Protein AF-A0A3F2RFB5-F1 (afdb_monomer)

Mean predicted aligned error: 4.24 Å

Radius of gyration: 14.28 Å; Cα contacts (8 Å, |Δi|>4): 228; chains: 1; bounding box: 37×28×42 Å

Secondary structure (DSSP, 8-state):
---EEEEEEEEE-SSEEEEEEEEEETT--PPTTSPPP-EEEEEEEEEGGGSS-HHHHHHHHHHHTT-TT---SEEEEEESS-EETTEEE-TTSTTPPEEEHHHHHHHH--SEEEEE-

Structure (mmCIF, N/CA/C/O backbone):
data_AF-A0A3F2RFB5-F1
#
_entry.id   AF-A0A3F2RFB5-F1
#
loop_
_atom_site.group_PDB
_atom_site.id
_atom_site.type_symbol
_atom_site.label_atom_id
_atom_site.label_alt_id
_atom_site.label_comp_id
_atom_site.label_asym_id
_atom_site.label_entity_id
_atom_site.label_seq_id
_atom_site.pdbx_PDB_ins_code
_atom_site.Cartn_x
_atom_site.Cartn_y
_atom_site.Cartn_z
_atom_site.occupancy
_atom_site.B_iso_or_equiv
_atom_site.auth_seq_id
_atom_site.auth_comp_id
_atom_site.auth_asym_id
_atom_site.auth_atom_id
_atom_site.pdbx_PDB_model_num
ATOM 1 N N . MET A 1 1 ? -10.143 1.933 26.094 1.00 55.38 1 MET A N 1
ATOM 2 C CA . MET A 1 1 ? -9.697 2.617 24.860 1.00 55.38 1 MET A CA 1
ATOM 3 C C . MET A 1 1 ? -10.679 2.251 23.764 1.00 55.38 1 MET A C 1
ATOM 5 O O . MET A 1 1 ? -11.124 1.109 23.761 1.00 55.38 1 MET A O 1
ATOM 9 N N . ALA A 1 2 ? -11.076 3.193 22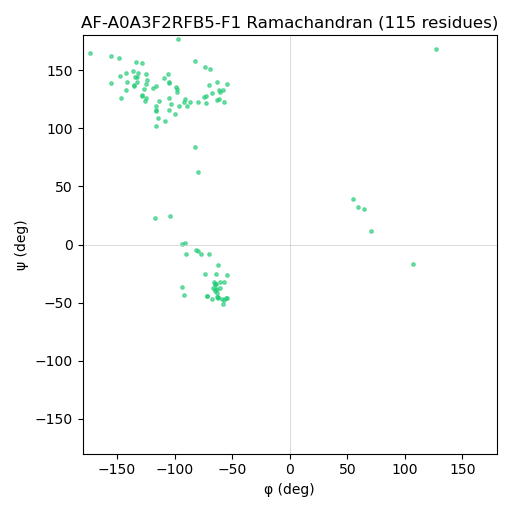.908 1.00 69.19 2 ALA A N 1
ATOM 10 C CA . ALA A 1 2 ? -11.879 2.850 21.735 1.00 69.19 2 ALA A CA 1
ATOM 11 C C . ALA A 1 2 ? -11.056 1.930 20.818 1.00 69.19 2 ALA A C 1
ATOM 13 O O . ALA A 1 2 ? -9.849 2.131 20.690 1.00 69.19 2 ALA A O 1
ATOM 14 N N . SER A 1 3 ? -11.680 0.910 20.234 1.00 89.38 3 SER A N 1
ATOM 15 C CA . SER A 1 3 ? -11.008 0.019 19.290 1.00 89.38 3 SER A CA 1
ATOM 16 C C . SER A 1 3 ? -10.708 0.760 17.985 1.00 89.38 3 SER A C 1
ATOM 18 O O . SER A 1 3 ? -11.542 1.516 17.477 1.00 89.38 3 SER A O 1
ATOM 20 N N . THR A 1 4 ? -9.506 0.557 17.450 1.00 93.00 4 THR A N 1
ATOM 21 C CA . THR A 1 4 ? -9.038 1.183 16.210 1.00 93.00 4 THR A CA 1
ATOM 22 C C . THR A 1 4 ? -8.574 0.125 15.222 1.00 93.00 4 THR A C 1
ATOM 24 O O . THR A 1 4 ? -7.999 -0.886 15.620 1.00 93.00 4 THR A O 1
ATOM 27 N N . ASP A 1 5 ? -8.774 0.392 13.937 1.00 94.31 5 ASP A N 1
ATOM 28 C CA . ASP A 1 5 ? -8.196 -0.377 12.844 1.00 94.31 5 ASP A CA 1
ATOM 29 C C . ASP A 1 5 ? -6.936 0.323 12.330 1.00 94.31 5 ASP A C 1
ATOM 31 O O . ASP A 1 5 ? -6.943 1.528 12.058 1.00 94.31 5 ASP A O 1
ATOM 35 N N . LEU A 1 6 ? -5.857 -0.447 12.180 1.00 95.88 6 LEU A N 1
ATOM 36 C CA . LEU A 1 6 ? -4.622 0.019 11.561 1.00 95.88 6 LEU A CA 1
ATOM 37 C C . LEU A 1 6 ? -4.781 -0.003 10.038 1.00 95.88 6 LEU A C 1
ATOM 39 O O . LEU A 1 6 ? -5.043 -1.059 9.460 1.00 95.88 6 LEU A O 1
ATOM 43 N N . ILE A 1 7 ? -4.591 1.138 9.382 1.00 96.25 7 ILE A N 1
ATOM 44 C CA . ILE A 1 7 ? -4.714 1.283 7.927 1.00 96.25 7 ILE A CA 1
ATOM 45 C C . ILE A 1 7 ? -3.425 1.865 7.362 1.00 96.25 7 ILE A C 1
ATOM 47 O O . ILE A 1 7 ? -2.855 2.795 7.926 1.00 96.25 7 ILE A O 1
ATOM 51 N N . MET A 1 8 ? -2.973 1.333 6.228 1.00 97.50 8 MET A N 1
ATOM 52 C CA . MET A 1 8 ? -1.824 1.864 5.500 1.00 97.50 8 MET A CA 1
ATOM 53 C C . MET A 1 8 ? -2.289 2.616 4.252 1.00 97.50 8 MET A C 1
ATOM 55 O O . MET A 1 8 ? -3.176 2.164 3.534 1.00 97.50 8 MET A O 1
ATOM 59 N N . SER A 1 9 ? -1.672 3.747 3.947 1.00 97.69 9 SER A N 1
ATOM 60 C CA . SER A 1 9 ? -1.853 4.434 2.672 1.00 97.69 9 SER A CA 1
ATOM 61 C C . SER A 1 9 ? -0.511 4.741 2.027 1.00 97.69 9 SER A C 1
ATOM 63 O O . SER A 1 9 ? 0.497 4.868 2.723 1.00 97.69 9 SER A O 1
ATOM 65 N N . GLY A 1 10 ? -0.498 4.910 0.710 1.00 97.50 10 GLY A N 1
ATOM 66 C CA . GLY A 1 10 ? 0.706 5.276 -0.021 1.00 97.50 10 GLY A CA 1
ATOM 67 C C . GLY A 1 10 ? 0.443 6.240 -1.165 1.00 97.50 10 GLY A C 1
ATOM 68 O O . GLY A 1 10 ? -0.607 6.183 -1.794 1.00 97.50 10 GLY A O 1
ATOM 69 N N . ASP A 1 11 ? 1.415 7.102 -1.427 1.00 97.06 11 ASP A N 1
ATOM 70 C CA . ASP A 1 11 ? 1.545 7.914 -2.635 1.00 97.06 11 ASP A CA 1
ATOM 71 C C . ASP A 1 11 ? 2.807 7.440 -3.364 1.00 97.06 11 ASP A C 1
ATOM 73 O O . ASP A 1 11 ? 3.923 7.596 -2.859 1.00 97.06 11 ASP A O 1
ATOM 77 N N . CYS A 1 12 ? 2.613 6.763 -4.491 1.00 94.44 12 CYS A N 1
ATOM 78 C CA . CYS A 1 12 ? 3.629 5.995 -5.198 1.00 94.44 12 CYS A CA 1
ATOM 79 C C . CYS A 1 12 ? 3.861 6.618 -6.578 1.00 94.44 12 CYS A C 1
ATOM 81 O O . CYS A 1 12 ? 3.077 6.424 -7.512 1.00 94.44 12 CYS A O 1
ATOM 83 N N . GLY A 1 13 ? 4.950 7.370 -6.708 1.00 90.94 13 GLY A N 1
ATOM 84 C CA . GLY A 1 13 ? 5.446 7.860 -7.989 1.00 90.94 13 GLY A CA 1
ATOM 85 C C . GLY A 1 13 ? 6.561 6.976 -8.545 1.00 90.94 13 GLY A C 1
ATOM 86 O O . GLY A 1 13 ? 7.038 6.066 -7.873 1.00 90.94 13 GLY A O 1
ATOM 87 N N . GLY A 1 14 ? 7.041 7.298 -9.750 1.00 86.94 14 GLY A N 1
ATOM 88 C CA . GLY A 1 14 ? 8.181 6.591 -10.350 1.00 86.94 14 GLY A CA 1
ATOM 89 C C . GLY A 1 14 ? 9.476 6.746 -9.540 1.00 86.94 14 GLY A C 1
ATOM 90 O O . GLY A 1 14 ? 10.192 5.778 -9.317 1.00 86.94 14 GLY A O 1
ATOM 91 N N . THR A 1 15 ? 9.761 7.950 -9.035 1.00 90.00 15 THR A N 1
ATOM 92 C CA . THR A 1 15 ? 11.023 8.241 -8.325 1.00 90.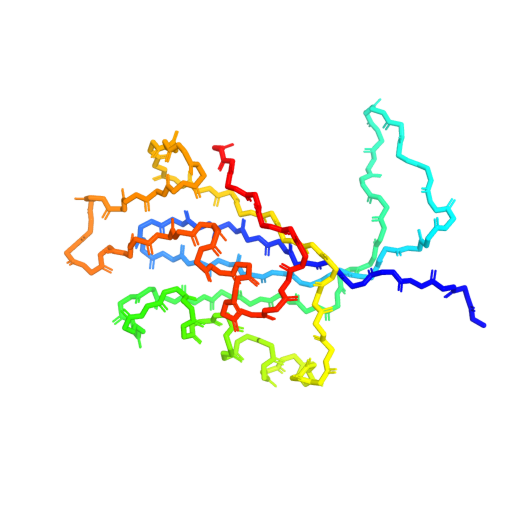00 15 THR A CA 1
ATOM 93 C C . THR A 1 15 ? 10.924 8.073 -6.813 1.00 90.00 15 THR A C 1
ATOM 95 O O . THR A 1 15 ? 11.892 7.692 -6.164 1.00 90.00 15 THR A O 1
ATOM 98 N N . ASN A 1 16 ? 9.783 8.421 -6.221 1.00 92.38 16 ASN A N 1
ATOM 99 C CA . ASN A 1 16 ? 9.619 8.424 -4.773 1.00 92.38 16 ASN A CA 1
ATOM 100 C C . ASN A 1 16 ? 8.291 7.799 -4.379 1.00 92.38 16 ASN A C 1
ATOM 102 O O . ASN A 1 16 ? 7.284 7.987 -5.060 1.00 92.38 16 ASN A O 1
ATOM 106 N N . THR A 1 17 ? 8.295 7.186 -3.204 1.00 94.88 17 THR A N 1
ATOM 107 C CA . THR A 1 17 ? 7.114 6.625 -2.561 1.00 94.88 17 THR A CA 1
ATOM 108 C C . THR A 1 17 ? 6.994 7.194 -1.159 1.00 94.88 17 THR A C 1
ATOM 110 O O . THR A 1 17 ? 7.971 7.233 -0.412 1.00 94.88 17 THR A O 1
ATOM 113 N N . ARG A 1 18 ? 5.801 7.633 -0.767 1.00 98.06 18 ARG A N 1
ATOM 114 C CA . ARG A 1 18 ? 5.488 7.998 0.615 1.00 98.06 18 ARG A CA 1
ATOM 115 C C . ARG A 1 18 ? 4.465 7.027 1.168 1.00 98.06 18 ARG A C 1
ATOM 117 O O . ARG A 1 18 ? 3.375 6.932 0.622 1.00 98.06 18 ARG A O 1
ATOM 124 N N . LEU A 1 19 ? 4.788 6.370 2.274 1.00 98.31 19 LEU A N 1
ATOM 125 C CA . LEU A 1 19 ? 3.857 5.518 3.009 1.00 98.31 19 LEU A CA 1
ATOM 126 C C . LEU A 1 19 ? 3.416 6.212 4.293 1.00 98.31 19 LEU A C 1
ATOM 128 O O . LEU A 1 19 ? 4.161 7.001 4.878 1.00 98.31 19 LEU A O 1
ATOM 132 N N . THR A 1 20 ? 2.177 5.965 4.705 1.00 98.31 20 THR A N 1
ATOM 133 C CA . THR A 1 20 ? 1.586 6.518 5.926 1.00 98.31 20 THR A CA 1
ATOM 134 C C . THR A 1 20 ? 0.7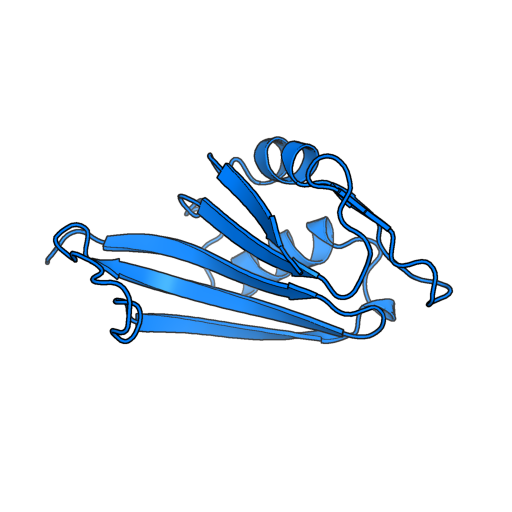18 5.472 6.623 1.00 98.31 20 THR A C 1
ATOM 136 O O . THR A 1 20 ? 0.007 4.717 5.966 1.00 98.31 20 THR A O 1
ATOM 139 N N . LEU A 1 21 ? 0.782 5.420 7.952 1.00 97.50 21 LEU A N 1
ATOM 140 C CA . LEU A 1 21 ? -0.049 4.575 8.809 1.00 97.50 21 LEU A CA 1
ATOM 141 C C . LEU A 1 21 ? -1.051 5.418 9.575 1.00 97.50 21 LEU A C 1
ATOM 143 O O . LEU A 1 21 ? -0.724 6.505 10.053 1.00 97.50 21 LEU A O 1
ATOM 147 N N . TRP A 1 22 ? -2.240 4.859 9.740 1.00 96.44 22 TRP A N 1
ATOM 148 C CA . TRP A 1 22 ? -3.378 5.509 10.360 1.00 96.44 22 TRP A CA 1
ATOM 149 C C . TRP A 1 22 ? -4.023 4.592 11.388 1.00 96.44 22 TRP A C 1
ATOM 151 O O . TRP A 1 22 ? -4.194 3.401 11.130 1.00 96.44 22 TRP A O 1
ATOM 161 N N . ASN A 1 23 ? -4.438 5.163 12.515 1.00 95.19 23 ASN A N 1
ATOM 162 C CA . ASN A 1 23 ? -5.367 4.528 13.441 1.00 95.19 23 ASN A CA 1
ATOM 163 C C . ASN A 1 23 ? -6.755 5.104 13.192 1.00 95.19 23 ASN A C 1
ATOM 165 O O . ASN A 1 23 ? -6.998 6.278 13.474 1.00 95.19 23 ASN A O 1
ATOM 169 N N . ILE A 1 24 ? -7.669 4.283 12.681 1.00 93.81 24 ILE A N 1
ATOM 170 C CA . ILE A 1 24 ? -9.052 4.692 12.426 1.00 93.81 24 ILE A CA 1
ATOM 171 C C . ILE A 1 24 ? -9.952 4.112 13.521 1.00 93.81 24 ILE A C 1
ATOM 173 O O . ILE A 1 24 ? -9.997 2.892 13.670 1.00 93.81 24 ILE A O 1
ATOM 177 N N . PRO A 1 25 ? -10.685 4.927 14.299 1.00 93.25 25 PRO A N 1
ATOM 178 C CA . PRO A 1 25 ? -11.641 4.403 15.271 1.00 93.25 25 PRO A CA 1
ATOM 179 C C . PRO A 1 25 ? -12.737 3.572 14.588 1.00 93.25 25 PRO A C 1
ATOM 181 O O . PRO A 1 25 ? -13.378 4.030 13.647 1.00 93.25 25 PRO A O 1
ATOM 184 N N . GLN A 1 26 ? -13.015 2.367 15.089 1.00 89.94 26 GLN A N 1
ATOM 185 C CA . GLN A 1 26 ? -13.999 1.456 14.476 1.00 89.94 26 GLN A CA 1
ATOM 186 C C . GLN A 1 26 ? -15.435 2.006 14.492 1.00 89.94 26 GLN A C 1
ATOM 188 O O . GLN A 1 26 ? -16.264 1.640 13.664 1.00 89.94 26 GLN A O 1
ATOM 193 N N . ALA A 1 27 ? -15.741 2.901 15.434 1.00 86.75 27 ALA A N 1
ATOM 194 C CA . ALA A 1 27 ? -17.040 3.564 15.526 1.00 86.75 27 ALA A CA 1
ATOM 195 C C . ALA A 1 27 ? -17.200 4.734 14.536 1.00 86.75 27 ALA A C 1
ATOM 197 O O . ALA A 1 27 ? -18.277 5.332 14.460 1.00 86.75 27 ALA A O 1
ATOM 198 N N . SER A 1 28 ? -16.142 5.097 13.804 1.00 83.62 28 SER A N 1
ATOM 199 C CA . SER A 1 28 ? -16.176 6.215 12.871 1.00 83.62 28 SER A CA 1
ATOM 200 C C . SER A 1 28 ? -17.091 5.918 11.686 1.00 83.62 28 SER A C 1
ATOM 202 O O . SER A 1 28 ? -16.976 4.897 11.012 1.00 83.62 28 SER A O 1
ATOM 204 N N . LYS A 1 29 ? -17.988 6.861 11.395 1.00 79.06 29 LYS A N 1
ATOM 205 C CA . LYS A 1 29 ? -18.779 6.885 10.164 1.00 79.06 29 LYS A CA 1
ATOM 206 C C . LYS A 1 29 ? -18.195 7.957 9.260 1.00 79.06 29 LYS A C 1
ATOM 208 O O . LYS A 1 29 ? -18.040 9.094 9.693 1.00 79.06 29 LYS A O 1
ATOM 213 N N . HIS A 1 30 ? -17.859 7.594 8.028 1.00 74.62 30 HIS A N 1
ATOM 214 C CA . HIS A 1 30 ? -17.439 8.566 7.027 1.00 74.62 30 HIS A CA 1
ATOM 215 C C . HIS A 1 30 ? -18.654 9.028 6.221 1.00 74.62 30 HIS A C 1
ATOM 217 O O . HIS A 1 30 ? -19.335 8.209 5.600 1.00 74.62 30 HIS A O 1
ATOM 223 N N . THR A 1 31 ? -18.902 10.335 6.210 1.00 79.94 31 THR A N 1
ATOM 224 C CA . THR A 1 31 ? -19.841 10.969 5.282 1.00 79.94 31 THR A CA 1
ATOM 225 C C . THR A 1 31 ? -19.045 11.558 4.126 1.00 79.94 31 THR A C 1
ATOM 227 O O . THR A 1 31 ? -18.016 12.201 4.330 1.00 79.94 31 THR A O 1
ATOM 230 N N . LYS A 1 32 ? -19.512 11.351 2.892 1.00 79.06 32 LYS A N 1
ATOM 231 C CA . LYS A 1 32 ? -18.865 11.922 1.706 1.00 79.06 32 LYS A CA 1
ATOM 232 C C . LYS A 1 32 ? -18.791 13.450 1.838 1.00 79.06 32 LYS A C 1
ATOM 234 O O . LYS A 1 32 ? -19.828 14.094 1.950 1.00 79.06 32 LYS A O 1
ATOM 239 N N . GLY A 1 33 ? -17.581 14.005 1.759 1.00 79.75 33 GLY A N 1
ATOM 240 C CA . GLY A 1 33 ? -17.314 15.442 1.909 1.00 79.75 33 GLY A CA 1
ATOM 241 C C . GLY A 1 33 ? -16.648 15.818 3.234 1.00 79.75 33 GLY A C 1
ATOM 242 O O . GLY A 1 33 ? -16.040 16.883 3.308 1.00 79.75 33 GLY A O 1
ATOM 243 N N . ASP A 1 34 ? -16.684 14.932 4.232 1.00 81.88 34 ASP A N 1
ATOM 244 C CA . ASP A 1 34 ? -15.978 15.133 5.497 1.00 81.88 34 ASP A CA 1
ATOM 245 C C . ASP A 1 34 ? -14.502 14.731 5.387 1.00 81.88 34 ASP A C 1
ATOM 247 O O . ASP A 1 34 ? -14.107 13.907 4.553 1.00 81.88 34 ASP A O 1
ATOM 251 N N . ILE A 1 35 ? -13.683 15.275 6.288 1.00 81.31 35 ILE A N 1
ATOM 252 C CA . ILE A 1 35 ? -12.308 14.813 6.490 1.00 81.31 35 ILE A CA 1
ATOM 253 C C . ILE A 1 35 ? -12.357 13.345 6.932 1.00 81.31 35 ILE A C 1
ATOM 255 O O . ILE A 1 35 ? -13.146 12.969 7.803 1.00 81.31 35 ILE A O 1
ATOM 259 N N . ALA A 1 36 ? -11.526 12.504 6.313 1.00 82.38 36 ALA A N 1
ATOM 260 C CA . ALA A 1 36 ? -11.444 11.096 6.673 1.00 82.38 36 ALA A CA 1
ATOM 261 C C . ALA A 1 36 ? -11.082 10.947 8.166 1.00 82.38 36 ALA A C 1
ATOM 263 O O . ALA A 1 36 ? -10.166 11.623 8.641 1.00 82.38 36 ALA A O 1
ATOM 264 N N . PRO A 1 37 ? -11.791 10.089 8.919 1.00 87.12 37 PRO A N 1
ATOM 265 C CA . PRO A 1 37 ? -11.505 9.883 10.329 1.00 87.12 37 PRO A CA 1
ATOM 266 C C . PRO A 1 37 ? -10.171 9.155 10.518 1.00 87.12 37 PRO A C 1
ATOM 268 O O . PRO A 1 37 ? -9.790 8.316 9.703 1.00 87.12 37 PRO A O 1
ATOM 271 N N . GLY A 1 38 ? -9.515 9.417 11.645 1.00 90.50 38 GLY A N 1
ATOM 272 C CA . GLY A 1 38 ? -8.311 8.710 12.069 1.00 90.50 38 GLY A CA 1
ATOM 273 C C . GLY A 1 38 ? -7.147 9.636 12.390 1.00 90.50 38 GLY A C 1
ATOM 274 O O . GLY A 1 38 ? -7.173 10.832 12.107 1.00 90.50 38 GLY A O 1
ATOM 275 N N . GLU A 1 39 ? -6.125 9.061 13.010 1.00 93.81 39 GLU A N 1
ATOM 276 C CA . GLU A 1 39 ? -4.893 9.749 13.390 1.00 93.81 39 GLU A CA 1
ATOM 277 C C . GLU A 1 39 ? -3.708 9.152 12.634 1.00 93.81 39 GLU A C 1
ATOM 279 O O . GLU A 1 39 ? -3.589 7.930 12.522 1.00 93.81 39 GLU A O 1
ATOM 284 N N . MET A 1 40 ? -2.828 10.012 12.121 1.00 95.56 40 MET A N 1
ATOM 285 C CA . MET A 1 40 ? -1.579 9.591 11.493 1.00 95.56 40 MET A CA 1
ATOM 286 C C . MET A 1 40 ? -0.596 9.107 12.564 1.00 95.56 40 MET A C 1
ATOM 288 O O . MET A 1 40 ? -0.207 9.871 13.440 1.00 95.56 40 MET A O 1
ATOM 292 N N . ILE A 1 41 ? -0.148 7.859 12.454 1.00 95.69 41 ILE A N 1
ATOM 293 C CA . ILE A 1 41 ? 0.790 7.235 13.400 1.00 95.69 41 ILE A CA 1
ATOM 294 C C . ILE A 1 41 ? 2.234 7.424 12.935 1.00 95.69 41 ILE A C 1
ATOM 296 O O . ILE A 1 41 ? 3.134 7.697 13.725 1.00 95.69 41 ILE A O 1
ATOM 300 N N . PHE A 1 42 ? 2.469 7.225 11.639 1.00 97.62 42 PHE A N 1
ATOM 301 C CA . PHE A 1 42 ? 3.802 7.239 11.056 1.00 97.62 42 PHE A CA 1
ATOM 302 C C . PHE A 1 42 ? 3.708 7.591 9.577 1.00 97.62 42 PHE A C 1
ATOM 304 O O . PHE A 1 42 ? 2.818 7.104 8.884 1.00 97.62 42 PHE A O 1
ATOM 311 N N . SER A 1 43 ? 4.618 8.424 9.082 1.00 98.00 43 SER A N 1
ATOM 312 C CA . SER A 1 43 ? 4.710 8.763 7.663 1.00 98.00 43 SER A CA 1
ATOM 313 C C . SER A 1 43 ? 6.168 8.880 7.271 1.00 98.00 43 SER A C 1
ATOM 315 O O . SER A 1 43 ? 6.953 9.530 7.964 1.00 98.00 43 SER A O 1
ATOM 317 N N . LYS A 1 44 ? 6.539 8.249 6.158 1.00 98.44 44 LYS A N 1
ATOM 318 C CA . LYS A 1 44 ? 7.908 8.299 5.659 1.00 98.44 44 LYS A CA 1
ATOM 319 C C . LYS A 1 44 ? 7.956 8.241 4.144 1.00 98.44 44 LYS A C 1
ATOM 321 O O . LYS A 1 44 ? 7.137 7.592 3.495 1.00 98.44 44 LYS A O 1
ATOM 326 N N . LYS A 1 45 ? 8.927 8.968 3.595 1.00 97.81 45 LYS A N 1
ATOM 327 C CA . LYS A 1 45 ? 9.235 9.025 2.171 1.00 97.81 45 LYS A CA 1
ATOM 328 C C . LYS A 1 45 ? 10.499 8.216 1.884 1.00 97.81 45 LYS A C 1
ATOM 330 O O . LYS A 1 45 ? 11.475 8.319 2.625 1.00 97.81 45 LYS A O 1
ATOM 335 N N . TYR A 1 46 ? 10.467 7.483 0.783 1.00 95.69 46 TYR A N 1
ATOM 336 C CA . TYR A 1 46 ? 11.525 6.629 0.268 1.00 95.69 46 TYR A CA 1
ATOM 337 C C . TYR A 1 46 ? 11.858 7.047 -1.164 1.00 95.69 46 TYR A C 1
ATOM 339 O O . TYR A 1 46 ? 10.963 7.408 -1.935 1.00 95.69 46 TYR A O 1
ATOM 347 N N . LEU A 1 47 ? 13.14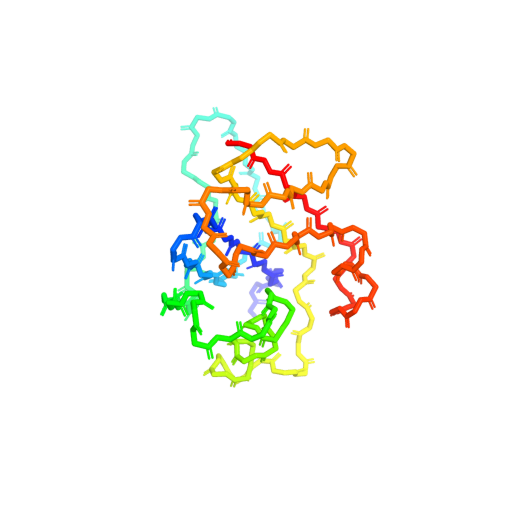6 7.014 -1.499 1.00 93.50 47 LEU A N 1
ATOM 348 C CA . LEU A 1 47 ? 13.629 7.170 -2.866 1.00 93.50 47 LEU A CA 1
ATOM 349 C C . LEU A 1 47 ? 13.685 5.778 -3.496 1.00 93.50 47 LEU A C 1
ATOM 351 O O . LEU A 1 47 ? 14.373 4.907 -2.970 1.00 93.50 47 LEU A O 1
ATOM 355 N N . ASN A 1 48 ? 12.927 5.557 -4.568 1.00 91.56 48 ASN A N 1
ATOM 356 C CA . ASN A 1 48 ? 12.660 4.210 -5.069 1.00 91.56 48 ASN A CA 1
ATOM 357 C C . ASN A 1 48 ? 13.932 3.503 -5.564 1.00 91.56 48 ASN A C 1
ATOM 359 O O . ASN A 1 48 ? 14.079 2.309 -5.350 1.00 91.56 48 ASN A O 1
ATOM 363 N N . GLU A 1 49 ? 14.887 4.234 -6.145 1.00 91.44 49 GLU A N 1
ATOM 364 C CA . GLU A 1 49 ? 16.146 3.659 -6.653 1.00 91.44 49 GLU A CA 1
ATOM 365 C C . GLU A 1 49 ? 17.020 3.004 -5.567 1.00 91.44 49 GLU A C 1
ATOM 367 O O . GLU A 1 49 ? 17.881 2.188 -5.880 1.00 91.44 49 GLU A O 1
ATOM 372 N N . ASN A 1 50 ? 16.779 3.321 -4.289 1.00 93.69 50 ASN A N 1
ATOM 373 C CA . ASN A 1 50 ? 17.520 2.744 -3.168 1.00 93.69 50 ASN A CA 1
ATOM 374 C C . ASN A 1 50 ? 17.013 1.356 -2.750 1.00 93.69 50 ASN A C 1
ATOM 376 O O . ASN A 1 50 ? 17.601 0.762 -1.847 1.00 93.69 50 ASN A O 1
ATOM 380 N N . TYR A 1 51 ? 15.924 0.858 -3.346 1.00 92.56 51 TYR A N 1
ATOM 381 C CA . TYR A 1 51 ? 15.292 -0.403 -2.954 1.00 92.56 51 TYR A CA 1
ATOM 382 C C . TYR A 1 51 ? 14.946 -1.251 -4.178 1.00 92.56 51 TYR A C 1
ATOM 384 O O . TYR A 1 51 ? 14.535 -0.746 -5.224 1.00 92.56 51 TYR A O 1
ATOM 392 N N . ALA A 1 52 ? 15.074 -2.568 -4.038 1.00 91.38 52 ALA A N 1
ATOM 393 C CA . ALA A 1 52 ? 14.872 -3.511 -5.130 1.00 91.38 52 ALA A CA 1
ATOM 394 C C . ALA A 1 52 ? 13.391 -3.681 -5.499 1.00 91.38 52 ALA A C 1
ATOM 396 O O . ALA A 1 52 ? 13.073 -4.058 -6.628 1.00 91.38 52 ALA A O 1
ATOM 397 N N . SER A 1 53 ? 12.472 -3.434 -4.560 1.00 92.56 53 SER A N 1
ATOM 398 C CA . SER A 1 53 ? 11.034 -3.570 -4.800 1.00 92.56 53 SER A CA 1
ATOM 399 C C . SER A 1 53 ? 10.179 -2.717 -3.864 1.00 92.56 53 SER A C 1
ATOM 401 O O . SER A 1 53 ? 10.596 -2.324 -2.776 1.00 92.56 53 SER A O 1
ATOM 403 N N . PHE A 1 54 ? 8.918 -2.507 -4.247 1.00 94.31 54 PHE A N 1
ATOM 404 C CA . PHE A 1 54 ? 7.934 -1.865 -3.376 1.00 94.31 54 PHE A CA 1
ATOM 405 C C . PHE A 1 54 ? 7.621 -2.692 -2.114 1.00 94.31 54 PHE A C 1
ATOM 407 O O . PHE A 1 54 ? 7.371 -2.131 -1.046 1.00 94.31 54 PHE A O 1
ATOM 414 N N . ALA A 1 55 ? 7.639 -4.025 -2.217 1.00 94.69 55 ALA A N 1
ATOM 415 C CA . ALA A 1 55 ? 7.395 -4.908 -1.079 1.00 94.69 55 ALA A CA 1
ATOM 416 C C . ALA A 1 55 ? 8.492 -4.778 -0.010 1.00 94.69 55 ALA A C 1
ATOM 418 O O . ALA A 1 55 ? 8.185 -4.675 1.180 1.00 94.69 55 ALA A O 1
ATOM 419 N N . GLU A 1 56 ? 9.757 -4.660 -0.432 1.00 94.88 56 GLU A N 1
ATOM 420 C CA . GLU A 1 56 ? 10.883 -4.350 0.458 1.00 94.88 56 GLU A CA 1
ATOM 421 C C . GLU A 1 56 ? 10.634 -3.052 1.239 1.00 94.88 56 GLU A C 1
ATOM 423 O O . GLU A 1 56 ? 10.783 -3.021 2.462 1.00 94.88 56 GLU A O 1
ATOM 428 N N . VAL A 1 57 ? 10.171 -2.000 0.556 1.00 95.81 57 VAL A N 1
ATOM 429 C CA . VAL A 1 57 ? 9.834 -0.722 1.199 1.00 95.81 57 VAL A CA 1
ATOM 430 C C . VAL A 1 57 ? 8.687 -0.867 2.195 1.00 95.81 57 VAL A C 1
ATOM 432 O O . VAL A 1 57 ? 8.748 -0.274 3.270 1.00 95.81 57 VAL A O 1
ATOM 435 N N . CYS A 1 58 ? 7.670 -1.679 1.902 1.00 96.06 58 CYS A N 1
ATOM 436 C CA . CYS A 1 58 ? 6.583 -1.944 2.847 1.00 96.06 58 CYS A CA 1
ATOM 437 C C . CYS A 1 58 ? 7.087 -2.624 4.127 1.00 96.06 58 CYS A C 1
ATOM 439 O O . CYS A 1 58 ? 6.737 -2.196 5.229 1.00 96.06 58 CYS A O 1
ATOM 441 N N . HIS A 1 59 ? 7.934 -3.649 3.999 1.00 95.56 59 HIS A N 1
ATOM 442 C CA . HIS A 1 59 ? 8.525 -4.327 5.153 1.00 95.56 59 HIS A CA 1
ATOM 443 C C . HIS A 1 59 ? 9.421 -3.395 5.969 1.00 95.56 59 HIS A C 1
AT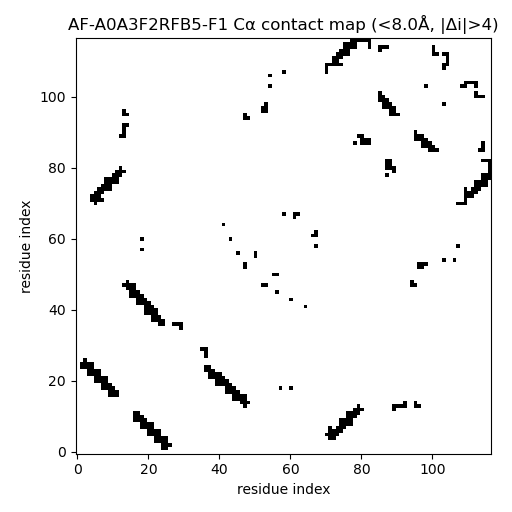OM 445 O O . HIS A 1 59 ? 9.296 -3.343 7.196 1.00 95.56 59 HIS A O 1
ATOM 451 N N . LEU A 1 60 ? 10.278 -2.618 5.300 1.00 96.88 60 LEU A N 1
ATOM 452 C CA . LEU A 1 60 ? 11.119 -1.618 5.950 1.00 96.88 60 LEU A CA 1
ATOM 453 C C . LEU A 1 60 ? 10.270 -0.592 6.707 1.00 96.88 60 LEU A C 1
ATOM 455 O O . LEU A 1 60 ? 10.539 -0.313 7.872 1.00 96.88 60 LEU A O 1
ATOM 459 N N . PHE A 1 61 ? 9.221 -0.070 6.079 1.00 97.56 61 PHE A N 1
ATOM 460 C CA . PHE A 1 61 ? 8.333 0.925 6.668 1.00 97.56 61 PHE A CA 1
ATOM 461 C C . PHE A 1 61 ? 7.605 0.409 7.913 1.00 97.56 61 PHE A C 1
ATOM 463 O O . PHE A 1 61 ? 7.595 1.090 8.940 1.00 97.56 61 PHE A O 1
ATOM 470 N N . LEU A 1 62 ? 7.054 -0.809 7.869 1.00 95.25 62 LEU A N 1
ATOM 471 C CA . LEU A 1 62 ? 6.420 -1.435 9.037 1.00 95.25 62 LEU A CA 1
ATOM 472 C C . LEU A 1 62 ? 7.431 -1.709 10.161 1.00 95.25 62 LEU A C 1
ATOM 474 O O . LEU A 1 62 ? 7.098 -1.578 11.344 1.00 95.25 62 LEU A O 1
ATOM 478 N N . ASN A 1 63 ? 8.675 -2.040 9.805 1.00 96.06 63 ASN A N 1
ATOM 479 C CA . ASN A 1 63 ? 9.763 -2.200 10.762 1.00 96.06 63 ASN A CA 1
ATOM 480 C C . ASN A 1 63 ? 10.162 -0.881 11.430 1.00 96.06 63 ASN A C 1
ATOM 482 O O . ASN A 1 63 ? 10.246 -0.808 12.655 1.00 96.06 63 ASN A O 1
ATOM 486 N N . GLU A 1 64 ? 10.327 0.185 10.652 1.00 96.50 64 GLU A N 1
ATOM 487 C CA . GLU A 1 64 ? 10.654 1.522 11.155 1.00 96.50 64 GLU A CA 1
ATOM 488 C C . GLU A 1 64 ? 9.527 2.117 12.011 1.00 96.50 64 GLU A C 1
ATOM 490 O O . GLU A 1 64 ? 9.803 2.790 13.005 1.00 96.50 64 GLU A O 1
ATOM 495 N N . ALA A 1 65 ? 8.269 1.791 11.696 1.00 95.25 65 ALA A N 1
ATOM 496 C CA . ALA A 1 65 ? 7.104 2.117 12.518 1.00 95.25 65 ALA A CA 1
ATOM 497 C C . ALA A 1 65 ? 7.029 1.310 13.831 1.00 95.25 65 ALA A C 1
ATOM 499 O O . ALA A 1 65 ? 6.185 1.602 14.676 1.00 95.25 65 ALA A O 1
ATOM 500 N N . LYS A 1 66 ? 7.892 0.298 14.019 1.00 94.00 66 LYS A N 1
ATOM 501 C CA . LYS A 1 66 ? 7.858 -0.674 15.130 1.00 94.00 66 LYS A CA 1
ATOM 502 C C . LYS A 1 66 ? 6.549 -1.475 15.197 1.00 94.00 66 LYS A C 1
ATOM 504 O O . LYS A 1 66 ? 6.112 -1.870 16.276 1.00 94.00 66 LYS A O 1
ATOM 509 N N . LEU A 1 67 ? 5.937 -1.740 14.041 1.00 86.12 67 LEU A N 1
ATOM 510 C CA . LEU A 1 67 ? 4.652 -2.435 13.905 1.00 86.12 67 LEU A CA 1
ATOM 511 C C . LEU A 1 67 ? 4.765 -3.765 13.146 1.00 86.12 67 LEU A C 1
ATOM 513 O O . LEU A 1 67 ? 3.767 -4.262 12.645 1.00 86.12 67 LEU A O 1
ATOM 517 N N . VAL A 1 68 ? 5.944 -4.394 13.099 1.00 79.38 68 VAL A N 1
ATOM 518 C CA . VAL A 1 68 ? 6.163 -5.674 12.382 1.00 79.38 68 VAL A CA 1
ATOM 519 C C . VAL A 1 68 ? 5.207 -6.804 12.783 1.00 79.38 68 VAL A C 1
ATOM 521 O O . VAL A 1 68 ? 4.938 -7.689 11.981 1.00 79.38 68 VAL A O 1
ATOM 524 N N . ASN A 1 69 ? 4.674 -6.767 14.009 1.00 86.00 69 ASN A N 1
ATOM 525 C CA . ASN A 1 69 ? 3.729 -7.761 14.528 1.00 86.00 69 ASN A CA 1
ATOM 526 C C . ASN A 1 69 ? 2.254 -7.360 14.336 1.00 86.00 69 ASN A C 1
ATOM 528 O O . ASN A 1 69 ? 1.362 -8.084 14.771 1.00 86.00 69 ASN A O 1
ATOM 532 N N . GLN A 1 70 ? 1.986 -6.196 13.739 1.00 90.25 70 GLN A N 1
ATOM 533 C CA . GLN A 1 70 ? 0.643 -5.699 13.461 1.00 90.25 70 GLN A CA 1
ATOM 534 C C . GLN A 1 70 ? 0.453 -5.580 11.955 1.00 90.25 70 GLN A C 1
ATOM 536 O O . GLN A 1 70 ? 1.087 -4.769 11.286 1.00 90.25 70 GLN A O 1
ATOM 541 N N . VAL A 1 71 ? -0.456 -6.387 11.424 1.00 93.25 71 VAL A N 1
ATOM 542 C CA . VAL A 1 71 ? -0.797 -6.348 10.007 1.00 93.25 71 VAL A CA 1
ATOM 543 C C . VAL A 1 71 ? -1.889 -5.298 9.798 1.00 93.25 71 VAL A C 1
ATOM 545 O O . VAL A 1 71 ? -2.947 -5.413 10.426 1.00 93.25 71 VAL A O 1
ATOM 548 N N . PRO A 1 72 ? -1.678 -4.284 8.936 1.00 95.94 72 PRO A N 1
ATOM 549 C CA . PRO A 1 72 ? -2.737 -3.352 8.576 1.00 95.94 72 PRO A CA 1
ATOM 550 C C . PRO A 1 72 ? -3.967 -4.098 8.053 1.00 95.94 72 PRO A C 1
ATOM 552 O O . PRO A 1 72 ? -3.860 -5.039 7.264 1.00 95.94 72 PRO A O 1
ATOM 555 N N . LEU A 1 73 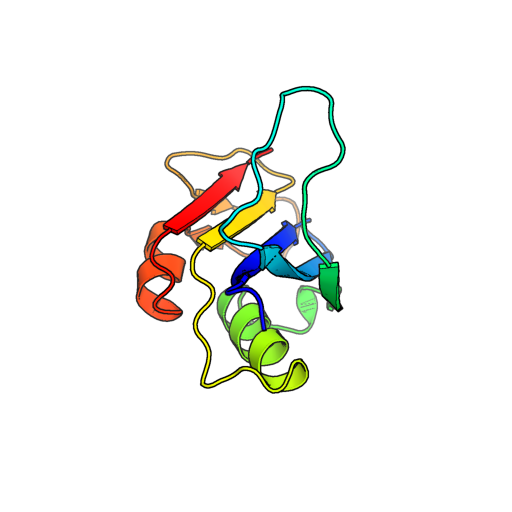? -5.157 -3.666 8.464 1.00 96.19 73 LEU A N 1
ATOM 556 C CA . LEU A 1 73 ? -6.409 -4.277 8.028 1.00 96.19 73 LEU A CA 1
ATOM 557 C C . LEU A 1 73 ? -6.622 -4.089 6.519 1.00 96.19 73 LEU A C 1
ATOM 559 O O . LEU A 1 73 ? -7.105 -4.998 5.841 1.00 96.19 73 LEU A O 1
ATOM 563 N N . ALA A 1 74 ? -6.252 -2.918 6.002 1.00 96.81 74 ALA A N 1
ATOM 564 C CA . ALA A 1 74 ? -6.320 -2.585 4.588 1.00 96.81 74 ALA A CA 1
ATOM 565 C C . ALA A 1 74 ? -5.203 -1.616 4.182 1.00 96.81 74 ALA A C 1
ATOM 567 O O . ALA A 1 74 ? -4.630 -0.908 5.016 1.00 96.81 74 ALA A O 1
ATOM 568 N N . CYS A 1 75 ? -4.933 -1.573 2.878 1.00 97.88 75 CYS A N 1
ATOM 569 C CA . CYS A 1 75 ? -4.006 -0.641 2.264 1.00 97.88 75 CYS A CA 1
ATOM 570 C C . CYS A 1 75 ? -4.576 -0.012 0.985 1.00 97.88 75 CYS A C 1
ATOM 572 O O . CYS A 1 75 ? -5.159 -0.710 0.151 1.00 97.88 75 CYS A O 1
ATOM 574 N N . VAL A 1 76 ? -4.384 1.299 0.818 1.00 97.69 76 VAL A N 1
ATOM 575 C CA . VAL A 1 76 ? -4.703 2.019 -0.425 1.00 97.69 76 VAL A CA 1
ATOM 576 C C . VAL A 1 76 ? -3.473 2.766 -0.929 1.00 97.69 76 VAL A C 1
ATOM 578 O O . VAL A 1 76 ? -2.888 3.563 -0.202 1.00 97.69 76 VAL A O 1
ATOM 581 N N . LEU A 1 77 ? -3.097 2.527 -2.179 1.00 98.06 77 LEU A N 1
ATOM 582 C CA . LEU A 1 77 ? -1.942 3.131 -2.829 1.00 98.06 77 LEU A CA 1
ATOM 583 C C . LEU A 1 77 ? -2.423 3.996 -3.992 1.00 98.06 77 LEU A C 1
ATOM 585 O O . LEU A 1 77 ? -2.982 3.478 -4.956 1.00 98.06 77 LEU A O 1
ATOM 589 N N . ALA A 1 78 ? -2.205 5.302 -3.905 1.00 97.25 78 ALA A N 1
ATOM 590 C CA . ALA A 1 78 ? -2.272 6.184 -5.057 1.00 97.25 78 ALA A CA 1
ATOM 591 C C . ALA A 1 78 ? -1.013 5.964 -5.903 1.00 97.25 78 ALA A C 1
ATOM 593 O O . ALA A 1 78 ? 0.096 5.979 -5.367 1.00 97.25 78 ALA A O 1
ATOM 594 N N . CYS A 1 79 ? -1.165 5.690 -7.196 1.00 95.50 79 CYS A N 1
ATOM 595 C CA . CYS A 1 79 ? -0.062 5.347 -8.086 1.00 95.50 79 CYS A CA 1
ATOM 596 C C . CYS A 1 79 ? -0.066 6.215 -9.346 1.00 95.50 79 CYS A C 1
ATOM 598 O O . CYS A 1 79 ? -1.050 6.268 -10.088 1.00 95.50 79 CYS A O 1
ATOM 600 N N . ALA A 1 80 ? 1.080 6.835 -9.633 1.00 91.69 80 ALA A N 1
ATOM 601 C CA . ALA A 1 80 ? 1.292 7.673 -10.812 1.00 91.69 80 ALA A CA 1
ATOM 602 C C . ALA A 1 80 ? 1.557 6.838 -12.082 1.00 91.69 80 ALA A C 1
ATOM 604 O O . ALA A 1 80 ? 2.635 6.898 -12.674 1.00 91.69 80 ALA A O 1
ATOM 605 N N . GLY A 1 81 ? 0.581 6.030 -12.490 1.00 89.69 81 GLY A N 1
ATOM 606 C CA . GLY A 1 81 ? 0.663 5.191 -13.683 1.00 89.69 81 GLY A CA 1
ATOM 607 C C . GLY A 1 81 ? -0.662 4.492 -13.991 1.00 89.69 81 GLY A C 1
ATOM 608 O O . GLY A 1 81 ? -1.551 4.460 -13.142 1.00 89.69 81 GLY A O 1
ATOM 609 N N . PRO A 1 82 ? -0.837 3.938 -15.199 1.00 91.81 82 PRO A N 1
ATOM 610 C CA . PRO A 1 82 ? -2.069 3.250 -15.564 1.00 91.81 82 PRO A CA 1
ATOM 611 C C . PRO A 1 82 ? -2.282 2.023 -14.673 1.00 91.81 82 PRO A C 1
ATOM 613 O O . PRO A 1 82 ? -1.431 1.135 -14.611 1.00 91.81 82 PRO A O 1
ATOM 616 N N . ILE A 1 83 ? -3.436 1.958 -14.009 1.00 95.44 83 ILE A N 1
ATOM 617 C CA . ILE A 1 83 ? -3.795 0.812 -13.174 1.00 95.44 83 ILE A CA 1
ATOM 618 C C . ILE A 1 83 ? -4.663 -0.147 -13.974 1.00 95.44 83 ILE A C 1
ATOM 620 O O . ILE A 1 83 ? -5.775 0.182 -14.391 1.00 95.44 83 ILE A O 1
ATOM 624 N N . LEU A 1 84 ? -4.173 -1.373 -14.140 1.00 95.44 84 LEU A N 1
ATOM 625 C CA . LEU A 1 84 ? -4.897 -2.457 -14.789 1.00 95.44 84 LEU A CA 1
ATOM 626 C C . LEU A 1 84 ? -4.939 -3.654 -13.844 1.00 95.44 84 LEU A C 1
ATOM 628 O O . LEU A 1 84 ? -3.906 -4.137 -13.400 1.00 95.44 84 LEU A O 1
ATOM 632 N N . LYS A 1 85 ? -6.147 -4.141 -13.533 1.00 96.31 85 LYS A N 1
ATOM 633 C CA . LYS A 1 85 ? -6.365 -5.315 -12.662 1.00 96.31 85 LYS A CA 1
ATOM 634 C C . LYS A 1 85 ? -5.691 -5.207 -11.278 1.00 96.31 85 LYS A C 1
ATOM 636 O O . LYS A 1 85 ? -5.242 -6.209 -10.739 1.00 96.31 85 LYS A O 1
ATOM 641 N N . ASN A 1 86 ? -5.717 -4.012 -10.674 1.00 97.19 86 ASN A N 1
ATOM 642 C CA . ASN A 1 86 ? -5.106 -3.724 -9.363 1.00 97.19 86 ASN A CA 1
ATOM 643 C C . ASN A 1 86 ? -3.572 -3.871 -9.357 1.00 97.19 86 ASN A C 1
ATOM 645 O O . ASN A 1 86 ? -2.982 -4.208 -8.330 1.00 97.19 86 ASN A O 1
ATOM 649 N N . THR A 1 87 ? -2.952 -3.600 -10.504 1.00 96.75 87 THR A N 1
ATOM 650 C CA . THR A 1 87 ? -1.506 -3.608 -10.723 1.00 96.75 87 THR A CA 1
ATOM 651 C C . THR A 1 87 ? -1.111 -2.322 -11.456 1.00 96.75 87 THR A C 1
ATOM 653 O O . THR A 1 87 ? -1.887 -1.820 -12.272 1.00 96.75 87 THR A O 1
ATOM 656 N N . VAL A 1 88 ? 0.088 -1.805 -11.192 1.00 95.00 88 VAL A N 1
ATOM 657 C CA . VAL A 1 88 ? 0.713 -0.705 -11.944 1.00 95.00 88 VAL A CA 1
ATOM 658 C C . VAL A 1 88 ? 2.157 -1.070 -12.281 1.00 95.00 88 VAL A C 1
ATOM 660 O O . VAL A 1 88 ? 2.838 -1.709 -11.478 1.00 95.00 88 VAL A O 1
ATOM 663 N N . ASP A 1 89 ? 2.610 -0.658 -13.461 1.00 92.00 89 ASP A N 1
ATOM 664 C CA . ASP A 1 89 ? 4.007 -0.720 -13.895 1.00 92.00 89 ASP A CA 1
ATOM 665 C C . ASP A 1 89 ? 4.515 0.716 -14.098 1.00 92.00 89 ASP A C 1
ATOM 667 O O . ASP A 1 89 ? 3.970 1.464 -14.917 1.00 92.00 89 ASP A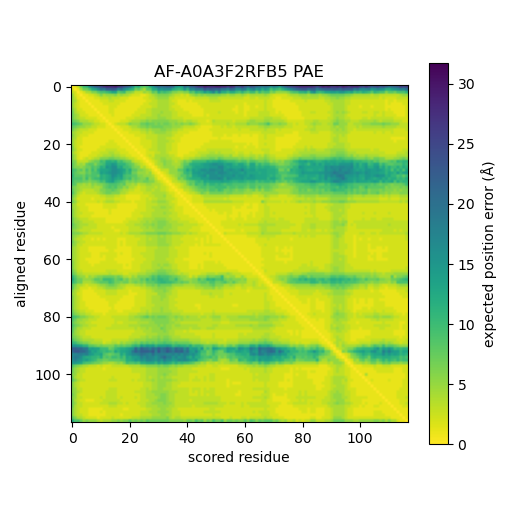 O 1
ATOM 671 N N . PHE A 1 90 ? 5.547 1.122 -13.353 1.00 86.62 90 PHE A N 1
ATOM 672 C CA . PHE A 1 90 ? 6.166 2.440 -13.515 1.00 86.62 90 PHE A CA 1
ATOM 673 C C . PHE A 1 90 ? 7.174 2.419 -14.667 1.00 86.62 90 PHE A C 1
ATOM 675 O O . PHE A 1 90 ? 8.369 2.247 -14.474 1.00 86.62 90 PHE A O 1
ATOM 682 N N . THR A 1 91 ? 6.699 2.606 -15.896 1.00 74.25 91 THR A N 1
ATOM 683 C CA . THR A 1 91 ? 7.540 2.492 -17.104 1.00 74.25 91 THR A CA 1
ATOM 684 C C . THR A 1 91 ? 8.444 3.699 -17.370 1.00 74.25 91 THR A C 1
ATOM 686 O O . THR A 1 91 ? 9.237 3.676 -18.305 1.00 74.25 91 THR A O 1
ATOM 689 N N . ASN A 1 92 ? 8.289 4.792 -16.620 1.00 67.88 92 ASN A N 1
ATOM 690 C CA . ASN A 1 92 ? 8.975 6.068 -16.852 1.00 67.88 92 ASN A CA 1
ATOM 691 C C . ASN A 1 92 ? 10.315 6.208 -16.113 1.00 67.88 92 ASN A C 1
ATOM 693 O O . ASN A 1 92 ? 10.955 7.253 -16.211 1.00 67.88 92 ASN A O 1
ATOM 697 N N . VAL A 1 93 ? 10.731 5.187 -15.371 1.00 68.44 93 VAL A N 1
ATOM 698 C CA . VAL A 1 93 ? 11.966 5.168 -14.585 1.00 68.44 93 VAL A CA 1
ATOM 699 C C . VAL A 1 93 ? 12.674 3.833 -14.799 1.00 68.44 93 VAL A C 1
ATOM 701 O O . VAL A 1 93 ? 12.036 2.786 -14.793 1.00 68.44 93 VAL A O 1
ATOM 704 N N . GLU A 1 94 ? 13.995 3.866 -14.988 1.00 70.31 94 GLU A N 1
ATOM 705 C CA . GLU A 1 94 ? 14.824 2.670 -15.233 1.00 70.31 94 GLU A CA 1
ATOM 706 C C . GLU A 1 94 ? 14.692 1.628 -14.108 1.00 70.31 94 GLU A C 1
ATOM 708 O O . GLU A 1 94 ? 14.690 0.427 -14.359 1.00 70.31 94 GLU A O 1
ATOM 713 N N . PHE A 1 95 ? 14.472 2.106 -12.880 1.00 67.12 95 PHE A N 1
ATOM 714 C CA . PHE A 1 95 ? 14.259 1.307 -11.668 1.00 67.12 95 PHE A CA 1
ATOM 715 C C . PHE A 1 95 ? 12.788 1.264 -11.233 1.00 67.12 95 PHE A C 1
ATOM 717 O O . PHE A 1 95 ? 12.474 1.112 -10.053 1.00 67.12 95 PHE A O 1
ATOM 724 N N . GLY A 1 96 ? 11.866 1.466 -12.173 1.00 70.31 96 GLY A N 1
ATOM 725 C CA . GLY A 1 96 ? 10.439 1.473 -11.898 1.00 70.31 96 GLY A CA 1
ATOM 726 C C . GLY A 1 96 ? 9.940 0.147 -11.364 1.00 70.31 96 GLY A C 1
ATOM 727 O O . GLY A 1 96 ? 10.115 -0.899 -11.985 1.00 70.31 96 GLY A O 1
ATOM 728 N N . TRP A 1 97 ? 9.282 0.191 -10.211 1.00 87.00 97 TRP A N 1
ATOM 729 C CA . TRP A 1 97 ? 8.662 -1.002 -9.666 1.00 87.00 97 TRP A CA 1
ATOM 730 C C . TRP A 1 97 ? 7.403 -1.376 -10.437 1.00 87.00 97 TRP A C 1
ATOM 732 O O . TRP A 1 97 ? 6.653 -0.534 -10.939 1.00 87.00 97 TRP A O 1
ATOM 742 N N . LYS A 1 98 ? 7.124 -2.672 -10.403 1.00 91.69 98 LYS A N 1
ATOM 743 C CA . LYS A 1 98 ? 5.775 -3.181 -10.553 1.00 91.69 98 LYS A CA 1
ATOM 744 C C . LYS A 1 98 ? 5.146 -3.294 -9.176 1.00 91.69 98 LYS A C 1
ATOM 746 O O . LYS A 1 98 ? 5.702 -3.964 -8.306 1.00 91.69 98 LYS A O 1
ATOM 751 N N . ILE A 1 99 ? 3.989 -2.676 -8.974 1.00 95.25 99 ILE A N 1
ATOM 752 C CA . ILE A 1 99 ? 3.201 -2.880 -7.756 1.00 95.25 99 ILE A CA 1
ATOM 753 C C . ILE A 1 99 ? 2.018 -3.768 -8.114 1.00 95.25 99 ILE A C 1
ATOM 755 O O . ILE A 1 99 ? 1.153 -3.369 -8.893 1.00 95.25 99 ILE A O 1
ATOM 759 N N . ASP A 1 100 ? 1.982 -4.966 -7.532 1.00 96.56 100 ASP A N 1
ATOM 760 C CA . ASP A 1 100 ? 0.892 -5.926 -7.686 1.00 96.56 100 ASP A CA 1
ATOM 761 C C . ASP A 1 100 ? 0.071 -6.024 -6.397 1.00 96.56 100 ASP A C 1
ATOM 763 O O . ASP A 1 100 ? 0.519 -6.591 -5.401 1.00 96.56 100 ASP A O 1
ATOM 767 N N . GLY A 1 101 ? -1.139 -5.460 -6.398 1.00 97.44 101 GLY A N 1
ATOM 768 C CA . GLY A 1 101 ? -1.986 -5.404 -5.208 1.00 97.44 101 GLY A CA 1
ATOM 769 C C . GLY A 1 101 ? -2.303 -6.783 -4.607 1.00 97.44 101 GLY A C 1
ATOM 770 O O . GLY A 1 101 ? -2.088 -6.958 -3.410 1.00 97.44 101 GLY A O 1
ATOM 771 N N . PRO A 1 102 ? -2.780 -7.777 -5.383 1.00 97.69 102 PRO A N 1
ATOM 772 C CA . PRO A 1 102 ? -2.992 -9.140 -4.886 1.00 97.69 102 PRO A CA 1
ATOM 773 C C . PRO A 1 102 ? -1.709 -9.819 -4.380 1.00 97.69 102 PRO A C 1
ATOM 775 O O . PRO A 1 102 ? -1.749 -10.532 -3.376 1.00 97.69 102 PRO A O 1
ATOM 778 N N . GL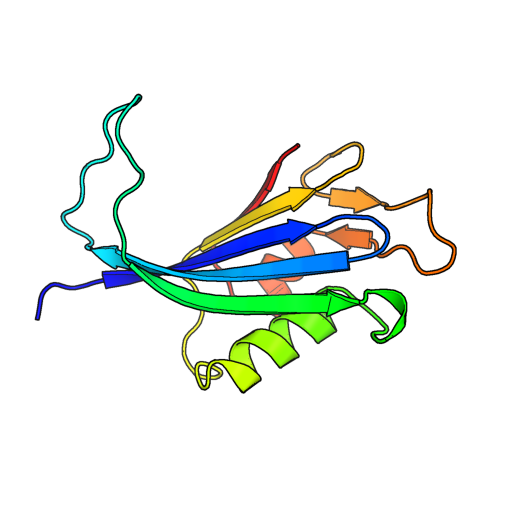Y A 1 103 ? -0.569 -9.583 -5.040 1.00 97.31 103 GLY A N 1
ATOM 779 C CA . GLY A 1 103 ? 0.743 -10.011 -4.556 1.00 97.31 103 GLY A CA 1
ATOM 780 C C . GLY A 1 103 ? 1.050 -9.458 -3.163 1.00 97.31 103 GLY A C 1
ATOM 781 O O . GLY A 1 103 ? 1.370 -10.228 -2.260 1.00 97.31 103 GLY A O 1
ATOM 782 N N . LEU A 1 104 ? 0.834 -8.156 -2.953 1.00 96.75 104 LEU A N 1
ATOM 783 C CA . LEU A 1 104 ? 1.021 -7.498 -1.655 1.00 96.75 104 LEU A CA 1
ATOM 784 C C . LEU A 1 104 ? 0.033 -7.967 -0.580 1.00 96.75 104 LEU A C 1
ATOM 786 O O . LEU A 1 104 ? 0.430 -8.099 0.575 1.00 96.75 104 LEU A O 1
ATOM 790 N N . GLU A 1 105 ? -1.234 -8.236 -0.931 1.00 97.75 105 GLU A N 1
ATOM 791 C CA . GLU A 1 105 ? -2.209 -8.847 -0.006 1.00 97.75 105 GLU A CA 1
ATOM 792 C C . GLU A 1 105 ? -1.645 -10.152 0.570 1.00 97.75 105 GLU A C 1
ATOM 794 O O . GLU A 1 105 ? -1.682 -10.381 1.780 1.00 97.75 105 GLU A O 1
ATOM 799 N N . LYS A 1 106 ? -1.073 -10.992 -0.301 1.00 97.12 106 LYS A N 1
ATOM 800 C CA . LYS A 1 106 ? -0.492 -12.278 0.084 1.00 97.12 106 LYS A CA 1
ATOM 801 C C . LYS A 1 106 ? 0.817 -12.126 0.862 1.00 97.12 106 LYS A C 1
ATOM 803 O O . LYS A 1 106 ? 1.003 -12.832 1.847 1.00 97.12 106 LYS A O 1
ATOM 808 N N . GLU A 1 107 ? 1.713 -11.250 0.417 1.00 95.12 107 GLU A N 1
ATOM 809 C CA . GLU A 1 107 ? 3.055 -11.084 0.992 1.00 95.12 107 GLU A CA 1
ATOM 810 C C . GLU A 1 107 ? 3.026 -10.414 2.369 1.00 95.12 107 GLU A C 1
ATOM 812 O O . GLU A 1 107 ? 3.665 -10.887 3.305 1.00 95.12 107 GLU A O 1
ATOM 817 N N . LEU A 1 108 ? 2.227 -9.355 2.519 1.00 93.88 108 LEU A N 1
ATOM 818 C CA . LEU A 1 108 ? 2.126 -8.594 3.766 1.00 93.88 108 LEU A CA 1
ATOM 819 C C . LEU A 1 108 ? 1.037 -9.1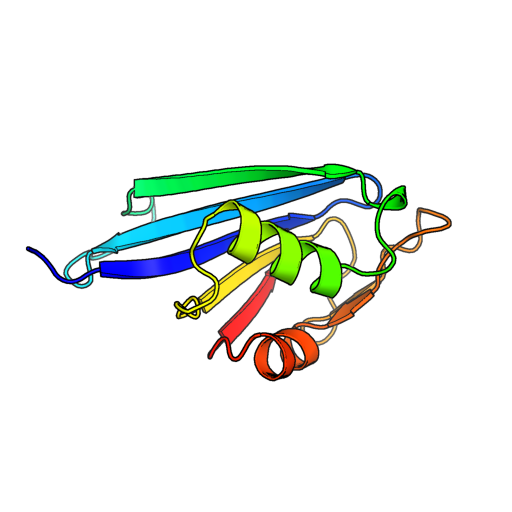32 4.709 1.00 93.88 108 LEU A C 1
ATOM 821 O O . LEU A 1 108 ? 0.906 -8.653 5.833 1.00 93.88 108 LEU A O 1
ATOM 825 N N . GLY A 1 109 ? 0.215 -10.084 4.253 1.00 95.19 109 GLY A N 1
ATOM 826 C CA . GLY A 1 109 ? -0.932 -10.607 5.003 1.00 95.19 109 GLY A CA 1
ATOM 827 C C . GLY A 1 109 ? -2.098 -9.618 5.145 1.00 95.19 109 GLY A C 1
ATOM 828 O O . GLY A 1 109 ? -3.015 -9.849 5.936 1.00 95.19 109 GLY A O 1
ATOM 829 N N . ILE A 1 110 ? -2.076 -8.509 4.403 1.00 96.44 110 ILE A N 1
ATOM 830 C CA . ILE A 1 110 ? -3.108 -7.470 4.444 1.00 96.44 110 ILE A CA 1
ATOM 831 C C . ILE A 1 110 ? -4.367 -8.001 3.757 1.00 96.44 110 ILE A C 1
ATOM 833 O O . ILE A 1 110 ? -4.325 -8.427 2.604 1.00 96.44 110 ILE A O 1
ATOM 837 N N . LYS A 1 111 ? -5.524 -7.921 4.428 1.00 96.69 111 LYS A N 1
ATOM 838 C CA . LYS A 1 111 ? -6.782 -8.478 3.889 1.00 96.69 111 LYS A CA 1
ATOM 839 C C . LYS A 1 111 ? -7.196 -7.846 2.563 1.00 96.69 111 LYS A C 1
ATOM 841 O O . LYS A 1 111 ? -7.861 -8.494 1.754 1.00 96.69 111 LYS A O 1
ATOM 846 N N . LYS A 1 112 ? -6.882 -6.561 2.377 1.00 97.81 112 LYS A N 1
ATOM 847 C CA . LYS A 1 112 ? -7.226 -5.825 1.166 1.00 97.81 112 LYS A CA 1
ATOM 848 C C . LYS A 1 112 ? -6.192 -4.775 0.790 1.00 97.81 112 LYS A C 1
ATOM 850 O O . LYS A 1 112 ? -5.929 -3.872 1.577 1.00 97.81 112 LYS A O 1
ATOM 855 N N . VAL A 1 113 ? -5.707 -4.833 -0.445 1.00 98.25 113 VAL A N 1
ATOM 856 C CA . VAL A 1 113 ? -4.879 -3.801 -1.074 1.00 98.25 113 VAL A CA 1
ATOM 857 C C . VAL A 1 113 ? -5.608 -3.257 -2.303 1.00 98.25 113 VAL A C 1
ATOM 859 O O . VAL A 1 113 ? -6.177 -4.000 -3.118 1.00 98.25 113 VAL A O 1
ATOM 862 N N . ARG A 1 114 ? -5.626 -1.932 -2.437 1.00 98.19 114 ARG A N 1
ATOM 863 C CA . ARG A 1 114 ? -6.228 -1.220 -3.567 1.00 98.19 114 ARG A CA 1
ATOM 864 C C . ARG A 1 114 ? -5.245 -0.228 -4.154 1.00 98.19 114 ARG A C 1
ATOM 866 O O . ARG A 1 114 ? -4.711 0.596 -3.426 1.00 98.19 114 ARG A O 1
ATOM 873 N N . LEU A 1 115 ? -5.057 -0.295 -5.464 1.00 98.00 115 LEU A N 1
ATOM 874 C CA . LEU A 1 115 ? -4.340 0.713 -6.228 1.00 98.00 115 LEU A CA 1
ATOM 875 C C . LEU A 1 115 ? -5.361 1.659 -6.868 1.00 98.00 115 LEU A C 1
ATOM 877 O O . LEU A 1 115 ? -6.357 1.200 -7.434 1.00 98.00 115 LEU A O 1
ATOM 881 N N . ILE A 1 116 ? -5.115 2.962 -6.765 1.00 97.00 116 ILE A N 1
ATOM 882 C CA . ILE A 1 116 ? -5.927 4.036 -7.354 1.00 97.00 116 ILE A CA 1
ATOM 883 C C . ILE A 1 116 ? -5.034 5.062 -8.062 1.00 97.00 116 ILE A C 1
ATOM 885 O O . ILE A 1 116 ? -3.844 5.143 -7.766 1.00 97.00 116 ILE A O 1
ATOM 889 N N . ASN A 1 117 ? -5.599 5.813 -9.009 1.00 91.88 117 ASN A N 1
ATOM 890 C CA . ASN A 1 117 ? -4.924 6.945 -9.649 1.00 91.88 117 ASN A CA 1
ATOM 891 C C . ASN A 1 117 ? -5.085 8.228 -8.842 1.00 91.88 117 ASN A C 1
ATOM 893 O O . ASN A 1 117 ? -6.153 8.380 -8.206 1.00 91.88 117 ASN A O 1
#

pLDDT: mean 91.55, std 8.28, range [55.38, 98.44]

InterPro domains:
  IPR003836 Glucokinase [PF02685] (9-117)
  IPR043129 ATPase, nucleotide binding domain [SSF53067] (8-117)

Nearest PDB structures (foldseek):
  1t6c-assembly1_A  TM=4.357E-01  e=3.324E-04  Aquifex aeolicus VF5
  4bra-assembly1_B  TM=4.629E-01  e=8.699E-04  Legionella pneumophila
  4bro-assembly1_A  TM=3.639E-01  e=4.884E-04  Legionella pneumophila
  3aaq-assembly1_A  TM=4.121E-01  e=2.942E-03  Legionella pneumophila subsp. pneumophila str. Philadelphia 1
  4brp-assembly2_B  TM=3.487E-01  e=1.652E-03  Legionella pneumophila

Solvent-accessible surface area (backbone atoms only — not comparable to full-atom values): 6623 Å² total; per-residue (Å²): 129,84,62,60,46,44,33,36,38,32,46,37,46,54,61,40,35,35,44,36,32,30,42,27,51,68,87,64,78,84,56,95,90,58,82,78,77,57,45,81,75,44,74,52,76,44,60,36,82,82,48,99,41,62,66,58,51,52,54,51,50,33,48,74,66,72,34,75,92,57,66,37,56,33,36,42,32,35,34,74,46,72,72,57,95,45,25,34,57,30,83,90,33,98,68,30,46,66,51,46,24,72,58,47,20,66,74,63,64,23,80,39,49,44,61,44,113

Foldseek 3Di:
DAQWAKEKEWEAEQFKIKIWIWTAGPPDDDDPPDDHGTDTQDMDMDGQVVDQAPLVVVCVRCVVSVNLVPQGQEYEYEYPADDDPQWGFNPPYPSTHIDHFVVSCVSRVHVGYHYDD

Organism: NCBI:txid325452

Sequence (117 aa):
MASTDLIMSGDCGGTNTRLTLWNIPQASKHTKGDIAPGEMIFSKKYLNENYASFAEVCHLFLNEAKLVNQVPLACVLACAGPILKNTVDFTNVEFGWKIDGPGLEKELGIKKVRLIN